Protein AF-D2J0D8-F1 (afdb_monomer_lite)

pLDDT: mean 91.14, std 6.58, range [61.91, 97.94]

Radius of gyration: 12.29 Å; chains: 1; bounding box: 27×20×30 Å

Secondary structure (DSSP, 8-state):
--HHHHHHHHTT-----TTHHHHHHHHHHHHHHHHHHHH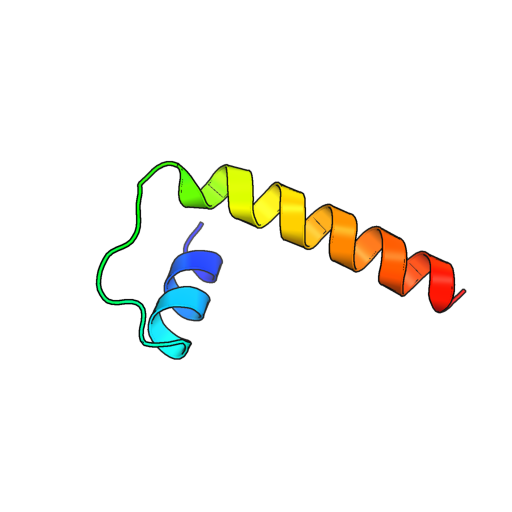-

Structure (mmCIF, N/CA/C/O backbone):
data_AF-D2J0D8-F1
#
_entry.id   AF-D2J0D8-F1
#
loop_
_atom_site.group_PDB
_atom_site.id
_atom_site.type_symbol
_atom_site.label_atom_id
_atom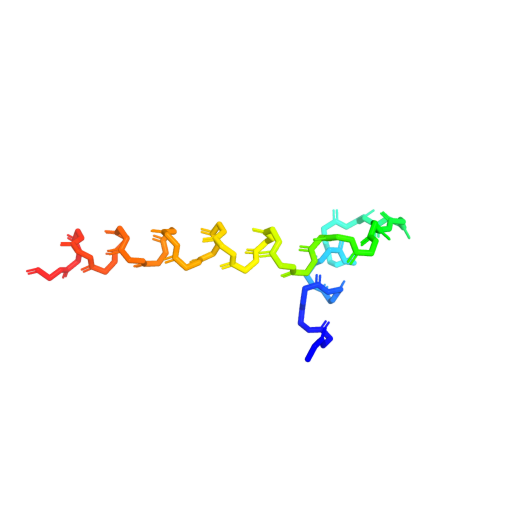_site.label_alt_id
_atom_site.label_comp_id
_atom_site.label_asym_id
_atom_site.label_entity_id
_atom_site.label_seq_id
_atom_site.pdbx_PDB_ins_code
_atom_site.Cartn_x
_atom_site.Cartn_y
_atom_site.Cartn_z
_atom_site.occupancy
_atom_site.B_iso_or_equiv
_atom_site.auth_seq_id
_atom_site.auth_comp_id
_atom_site.auth_asym_id
_atom_site.auth_atom_id
_atom_site.pdbx_PDB_model_num
ATOM 1 N N . LYS A 1 1 ? 4.008 12.816 4.025 1.00 61.91 1 LYS A N 1
ATOM 2 C CA . LYS A 1 1 ? 3.033 11.936 4.725 1.00 61.91 1 LYS A CA 1
ATOM 3 C C . LYS A 1 1 ? 1.536 12.040 4.317 1.00 61.91 1 LYS A C 1
ATOM 5 O O . LYS A 1 1 ? 0.795 11.158 4.730 1.00 61.91 1 LYS A O 1
ATOM 10 N N . PRO A 1 2 ? 1.027 13.001 3.507 1.00 76.56 2 PRO A N 1
ATOM 11 C CA . PRO A 1 2 ? -0.419 13.066 3.201 1.00 76.56 2 PRO A CA 1
ATOM 12 C C . PRO A 1 2 ? -0.905 12.174 2.036 1.00 76.56 2 PRO A C 1
ATOM 14 O O . PRO A 1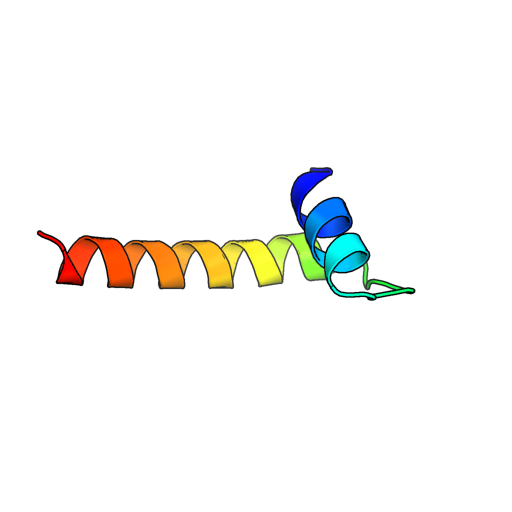 2 ? -2.107 11.970 1.894 1.00 76.56 2 PRO A O 1
ATOM 17 N N . ALA A 1 3 ? -0.008 11.633 1.201 1.00 85.88 3 ALA A N 1
ATOM 18 C CA . ALA A 1 3 ? -0.378 10.941 -0.041 1.00 85.88 3 ALA A CA 1
ATOM 19 C C . ALA A 1 3 ? -1.275 9.705 0.169 1.00 85.88 3 ALA A C 1
ATOM 21 O O . ALA A 1 3 ? -2.294 9.584 -0.505 1.00 85.88 3 ALA A O 1
ATOM 22 N N . ILE A 1 4 ? -0.959 8.851 1.152 1.00 90.25 4 ILE A N 1
ATOM 23 C CA . ILE A 1 4 ? -1.762 7.659 1.483 1.00 90.25 4 ILE A CA 1
ATOM 24 C C . ILE A 1 4 ? -3.174 8.050 1.928 1.00 90.25 4 ILE A C 1
ATOM 26 O O . ILE A 1 4 ? -4.149 7.453 1.487 1.00 90.25 4 ILE A O 1
ATOM 30 N N . ARG A 1 5 ? -3.315 9.112 2.737 1.00 89.25 5 ARG A N 1
ATOM 31 C CA . ARG A 1 5 ? -4.644 9.609 3.129 1.00 89.25 5 ARG A CA 1
ATOM 32 C C . ARG A 1 5 ? -5.424 10.090 1.914 1.00 89.25 5 ARG A C 1
ATOM 34 O O . ARG A 1 5 ? -6.589 9.744 1.795 1.00 89.25 5 ARG A O 1
ATOM 41 N N . ARG A 1 6 ? -4.802 10.835 0.994 1.00 91.38 6 ARG A N 1
ATOM 42 C CA . ARG A 1 6 ? -5.480 11.274 -0.238 1.00 91.38 6 ARG A CA 1
ATOM 43 C C . ARG A 1 6 ? -5.927 10.097 -1.105 1.00 91.38 6 ARG A C 1
ATOM 45 O O . ARG A 1 6 ? -7.028 10.135 -1.638 1.00 91.38 6 ARG A O 1
ATOM 52 N N . LEU A 1 7 ? -5.101 9.059 -1.233 1.00 90.62 7 LEU A N 1
ATOM 53 C CA . LEU A 1 7 ? -5.464 7.827 -1.941 1.00 90.62 7 LEU A CA 1
ATOM 54 C C . LEU A 1 7 ? -6.653 7.131 -1.276 1.00 90.62 7 LEU A C 1
ATOM 56 O O . LEU A 1 7 ? -7.661 6.897 -1.934 1.00 90.62 7 LEU A O 1
ATOM 60 N N . ALA A 1 8 ? -6.575 6.903 0.034 1.00 90.81 8 ALA A N 1
ATOM 61 C CA . ALA A 1 8 ? -7.644 6.281 0.804 1.00 90.81 8 ALA A CA 1
ATOM 62 C C . ALA A 1 8 ? -8.961 7.070 0.694 1.00 90.81 8 ALA A C 1
ATOM 64 O O . ALA A 1 8 ? -10.015 6.486 0.465 1.00 90.81 8 ALA A O 1
ATOM 65 N N . ARG A 1 9 ? -8.912 8.408 0.771 1.00 94.06 9 ARG A N 1
ATOM 66 C CA . ARG A 1 9 ? -10.106 9.249 0.593 1.00 94.06 9 ARG A CA 1
ATOM 67 C C . ARG A 1 9 ? -10.694 9.153 -0.811 1.00 94.06 9 ARG A C 1
ATOM 69 O O . ARG A 1 9 ? -11.910 9.052 -0.920 1.00 94.06 9 ARG A O 1
ATOM 76 N N . ARG A 1 10 ? -9.866 9.123 -1.861 1.00 95.19 10 ARG A N 1
ATOM 77 C CA . ARG A 1 10 ? -10.348 8.885 -3.235 1.00 95.19 10 ARG A CA 1
ATOM 78 C C . ARG A 1 10 ? -11.008 7.513 -3.391 1.00 95.19 10 ARG A C 1
ATOM 80 O O . ARG A 1 10 ? -11.984 7.409 -4.115 1.00 95.19 10 ARG A O 1
ATOM 87 N N . GLY A 1 11 ? -10.525 6.499 -2.677 1.00 93.88 11 GLY A N 1
ATOM 88 C CA . GLY A 1 11 ? -11.128 5.163 -2.638 1.00 93.88 11 GLY A CA 1
ATOM 89 C C . GLY A 1 11 ? -12.349 5.019 -1.717 1.00 93.88 11 GLY A C 1
ATOM 90 O O . GLY A 1 11 ? -12.756 3.896 -1.449 1.00 93.88 11 GLY A O 1
ATOM 91 N N . GLY A 1 12 ? -12.908 6.109 -1.172 1.00 95.75 12 GLY A N 1
ATOM 92 C CA . GLY A 1 12 ? -14.090 6.057 -0.295 1.00 95.75 12 GLY A CA 1
ATOM 93 C C . GLY A 1 12 ? -13.810 5.654 1.160 1.00 95.75 12 GLY A C 1
ATOM 94 O O . GLY A 1 12 ? -14.736 5.458 1.948 1.00 95.75 12 GLY A O 1
ATOM 95 N N . VAL A 1 13 ? -12.542 5.565 1.570 1.00 93.50 13 VAL A N 1
ATOM 96 C CA . VAL A 1 13 ? -12.172 5.154 2.931 1.00 93.50 13 VAL A CA 1
ATOM 97 C C . VAL A 1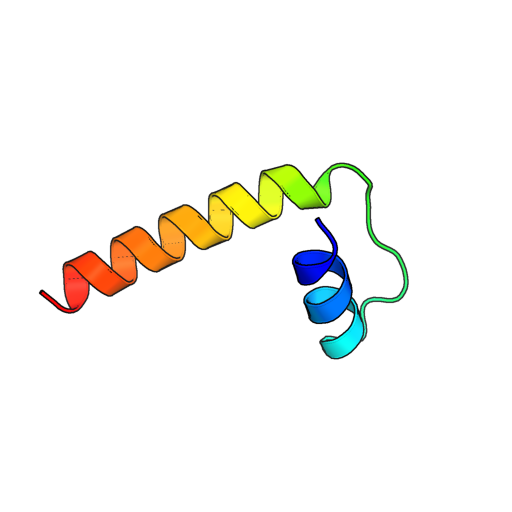 13 ? -12.420 6.294 3.924 1.00 93.50 13 VAL A C 1
ATOM 99 O O . VAL A 1 13 ? -11.730 7.317 3.926 1.00 93.50 13 VAL A O 1
ATOM 102 N N . LYS A 1 14 ? -13.392 6.106 4.823 1.00 91.69 14 LYS A N 1
ATOM 103 C CA . LYS A 1 14 ? -13.821 7.126 5.798 1.00 91.69 14 LYS A CA 1
ATOM 104 C C . LYS A 1 14 ? -12.912 7.227 7.032 1.00 91.69 14 LYS A C 1
ATOM 106 O O . LYS A 1 14 ? -12.606 8.336 7.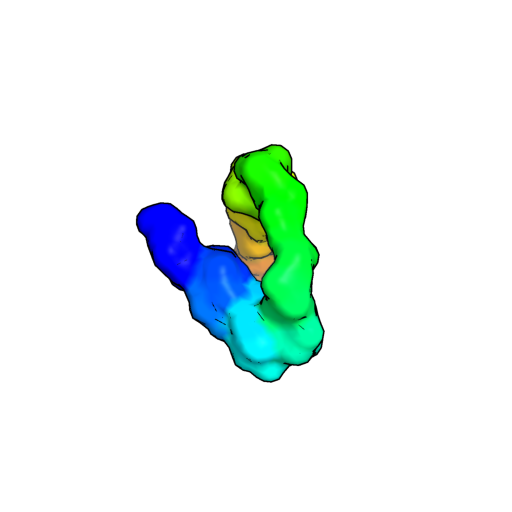478 1.00 91.69 14 LYS A O 1
ATOM 111 N N . ARG A 1 15 ? -12.454 6.095 7.582 1.00 91.12 15 ARG A N 1
ATOM 112 C CA . ARG A 1 15 ? -11.552 6.012 8.751 1.00 91.12 15 ARG A CA 1
ATOM 113 C C . ARG A 1 15 ? -10.333 5.163 8.416 1.00 91.12 15 ARG A C 1
ATOM 115 O O . ARG A 1 15 ? -10.442 4.203 7.669 1.00 91.12 15 ARG A O 1
ATOM 122 N N . ILE A 1 16 ? -9.178 5.550 8.949 1.00 87.25 16 ILE A N 1
ATOM 123 C CA . ILE A 1 16 ? -7.889 4.942 8.614 1.00 87.25 16 ILE A CA 1
ATOM 124 C C . ILE A 1 16 ? -7.090 4.761 9.907 1.00 87.25 16 ILE A C 1
ATOM 126 O O . ILE A 1 16 ? -6.991 5.713 10.685 1.00 87.25 16 ILE A O 1
ATOM 130 N N . SER A 1 17 ? -6.527 3.568 10.119 1.00 88.12 17 SER A N 1
ATOM 131 C CA . SER A 1 17 ? -5.641 3.273 11.255 1.00 88.12 17 SER A CA 1
ATOM 132 C C . SER A 1 17 ? -4.340 4.088 11.189 1.00 88.12 17 SER A C 1
ATOM 134 O O . SER A 1 17 ? -3.893 4.488 10.111 1.00 88.12 17 SER A O 1
ATOM 136 N N . GLY A 1 18 ? -3.712 4.336 12.343 1.00 84.81 18 G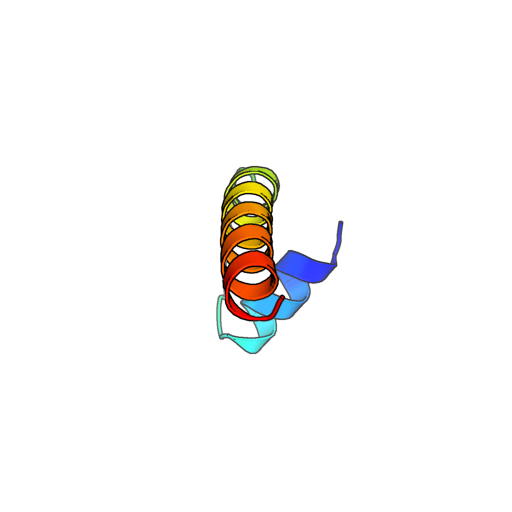LY A N 1
ATOM 137 C CA . GLY A 1 18 ? -2.409 5.005 12.434 1.00 84.81 18 GLY A CA 1
ATOM 138 C C . GLY A 1 18 ? -1.257 4.182 11.845 1.00 84.81 18 GLY A C 1
ATOM 139 O O . GLY A 1 18 ? -0.315 4.760 11.306 1.00 84.81 18 GLY A O 1
ATOM 140 N N . LEU A 1 19 ? -1.378 2.850 11.871 1.00 85.25 19 LEU A N 1
ATOM 141 C CA . LEU A 1 19 ? -0.364 1.913 11.367 1.00 85.25 19 LEU A CA 1
ATOM 142 C C . LEU A 1 19 ? -0.326 1.816 9.835 1.00 85.25 19 LEU A C 1
ATOM 144 O O . LEU A 1 19 ? 0.668 1.365 9.272 1.00 85.25 19 LEU A O 1
ATOM 148 N N . ILE A 1 20 ? -1.359 2.318 9.147 1.00 87.31 20 ILE A N 1
ATOM 149 C CA . ILE A 1 20 ? -1.503 2.170 7.693 1.00 87.31 20 ILE A CA 1
ATOM 150 C C . ILE A 1 20 ? -0.318 2.754 6.917 1.00 87.31 20 ILE A C 1
ATOM 152 O O . ILE A 1 20 ? -0.060 2.346 5.788 1.00 87.31 20 ILE A O 1
ATOM 156 N N . TYR A 1 21 ? 0.365 3.764 7.466 1.00 85.31 21 TYR A N 1
ATOM 157 C CA . TYR A 1 21 ? 1.368 4.503 6.705 1.00 85.31 21 TYR A CA 1
ATOM 158 C C . TYR A 1 21 ? 2.608 3.661 6.394 1.00 85.31 21 TYR A C 1
ATOM 160 O O . TYR A 1 21 ? 3.091 3.711 5.263 1.00 85.31 21 TYR A O 1
ATOM 168 N N . GLU A 1 22 ? 3.098 2.898 7.372 1.00 86.94 22 GLU A N 1
ATOM 169 C CA . GLU A 1 22 ? 4.271 2.038 7.188 1.00 86.94 22 GLU A CA 1
ATOM 170 C C . GLU A 1 22 ? 3.899 0.770 6.409 1.00 86.94 22 GLU A C 1
ATOM 172 O O . GLU A 1 22 ? 4.570 0.432 5.435 1.00 86.94 22 GLU A O 1
ATOM 177 N N . GLU A 1 23 ? 2.761 0.148 6.731 1.00 88.69 23 GLU A N 1
ATOM 178 C CA . GLU A 1 23 ? 2.267 -1.050 6.038 1.00 88.69 23 GLU A CA 1
ATOM 179 C C . GLU A 1 23 ? 2.019 -0.793 4.541 1.00 88.69 23 GLU A C 1
ATOM 181 O O . GLU A 1 23 ? 2.553 -1.491 3.678 1.00 88.69 23 GLU A O 1
ATOM 186 N N . THR A 1 24 ? 1.301 0.286 4.202 1.00 91.44 24 THR A N 1
ATOM 187 C CA . THR A 1 24 ? 0.998 0.610 2.795 1.00 91.44 24 THR A CA 1
ATOM 188 C C . THR A 1 24 ? 2.258 1.009 2.020 1.00 91.44 24 THR A C 1
ATOM 190 O O . THR A 1 24 ? 2.348 0.767 0.817 1.00 91.44 24 THR A O 1
ATOM 193 N N . ARG A 1 25 ? 3.257 1.615 2.679 1.00 89.75 25 ARG A N 1
ATOM 194 C CA . ARG A 1 25 ? 4.548 1.911 2.037 1.00 89.75 25 ARG A CA 1
ATOM 195 C C . ARG A 1 25 ? 5.305 0.645 1.666 1.00 89.75 25 ARG A C 1
ATOM 197 O O . ARG A 1 25 ? 5.857 0.603 0.570 1.00 89.75 25 ARG A O 1
ATOM 204 N N . GLY A 1 26 ? 5.321 -0.349 2.554 1.00 93.50 26 GLY A N 1
ATOM 205 C CA . GLY A 1 26 ? 5.936 -1.647 2.282 1.00 93.50 26 GLY A CA 1
ATOM 206 C C . GLY A 1 26 ? 5.312 -2.309 1.056 1.00 93.50 26 GLY A C 1
ATOM 207 O O . GLY A 1 26 ? 6.022 -2.650 0.113 1.00 93.50 26 GLY A O 1
ATOM 208 N N . VAL A 1 27 ? 3.978 -2.374 1.018 1.00 94.12 27 VAL A N 1
ATOM 209 C CA . VAL A 1 27 ? 3.230 -2.953 -0.110 1.00 94.12 27 VAL A CA 1
ATOM 210 C C . VAL A 1 27 ? 3.524 -2.225 -1.424 1.00 94.12 27 VAL A C 1
ATOM 212 O O . VAL A 1 27 ? 3.840 -2.867 -2.424 1.00 94.12 27 VAL A O 1
ATOM 215 N N . LEU A 1 28 ? 3.468 -0.887 -1.433 1.00 93.88 28 LEU A N 1
ATOM 216 C CA . LEU A 1 28 ? 3.728 -0.102 -2.647 1.00 93.88 28 LEU A CA 1
ATOM 217 C C . LEU A 1 28 ? 5.159 -0.272 -3.159 1.00 93.88 28 LEU A C 1
ATOM 219 O O . LEU A 1 28 ? 5.367 -0.299 -4.369 1.00 93.88 28 LEU A O 1
ATOM 223 N N . LYS A 1 29 ? 6.137 -0.388 -2.256 1.00 94.88 29 LYS A N 1
ATOM 224 C CA . LYS A 1 29 ? 7.532 -0.615 -2.634 1.00 94.88 29 LYS A CA 1
ATOM 225 C C . LYS A 1 29 ? 7.695 -1.966 -3.331 1.00 94.88 29 LYS A C 1
ATOM 227 O O . LYS A 1 29 ? 8.195 -1.992 -4.448 1.00 94.88 29 LYS A O 1
ATOM 232 N N . VAL A 1 30 ? 7.211 -3.045 -2.713 1.00 97.19 30 VAL A N 1
ATOM 233 C CA . VAL A 1 30 ? 7.300 -4.404 -3.280 1.00 97.19 30 VAL A CA 1
ATOM 234 C C . VAL A 1 30 ? 6.579 -4.488 -4.624 1.00 97.19 30 VAL A C 1
ATOM 236 O O . VAL A 1 30 ? 7.102 -5.059 -5.577 1.00 97.19 30 VAL A O 1
ATOM 239 N N . PHE A 1 31 ? 5.395 -3.880 -4.726 1.00 96.25 31 PHE A N 1
ATOM 240 C CA . PHE A 1 31 ? 4.650 -3.829 -5.980 1.00 96.25 31 PHE A CA 1
ATOM 241 C C . PHE A 1 31 ? 5.458 -3.161 -7.101 1.00 96.25 31 PHE A C 1
ATOM 243 O O . PHE A 1 31 ? 5.589 -3.731 -8.181 1.00 96.25 31 PHE A O 1
ATOM 250 N N . LEU A 1 32 ? 6.033 -1.982 -6.842 1.00 96.62 32 LEU A N 1
ATOM 251 C CA . LEU A 1 32 ? 6.819 -1.259 -7.844 1.00 96.62 32 LEU A CA 1
ATOM 252 C C . LEU A 1 32 ? 8.112 -1.988 -8.210 1.00 96.62 32 LEU A C 1
ATOM 254 O O . LEU A 1 32 ? 8.471 -2.008 -9.380 1.00 96.62 32 LEU A O 1
ATOM 258 N N . GLU A 1 33 ? 8.792 -2.605 -7.244 1.00 97.88 33 GLU A N 1
ATOM 259 C CA . GLU A 1 33 ? 9.986 -3.416 -7.510 1.00 97.88 33 GLU A CA 1
ATOM 260 C C . GLU A 1 33 ? 9.685 -4.569 -8.473 1.00 97.88 33 GLU A C 1
ATOM 262 O O . GLU A 1 33 ? 10.464 -4.812 -9.393 1.00 97.88 33 GLU A O 1
ATOM 267 N N . ASN A 1 34 ? 8.547 -5.245 -8.298 1.00 97.69 34 ASN A N 1
ATOM 268 C CA . ASN A 1 34 ? 8.138 -6.326 -9.191 1.00 97.69 34 ASN A CA 1
ATOM 269 C C . ASN A 1 34 ? 7.763 -5.803 -10.583 1.00 97.69 34 ASN A C 1
ATOM 271 O O . ASN A 1 34 ? 8.284 -6.305 -11.569 1.00 97.69 34 ASN A O 1
ATOM 275 N N . VAL A 1 35 ? 6.949 -4.744 -10.671 1.00 97.94 35 VAL A N 1
ATOM 276 C CA . VAL A 1 35 ? 6.558 -4.153 -11.965 1.00 97.94 35 VAL A CA 1
ATOM 277 C C . VAL A 1 35 ? 7.771 -3.662 -12.756 1.00 97.94 35 VAL A C 1
ATOM 279 O O . VAL A 1 35 ? 7.830 -3.852 -13.965 1.00 97.94 35 VAL A O 1
ATOM 282 N N . ILE A 1 36 ? 8.742 -3.028 -12.090 1.00 97.75 36 ILE A N 1
ATOM 283 C CA . ILE A 1 36 ? 9.961 -2.548 -12.751 1.00 97.75 36 ILE A CA 1
ATOM 284 C C . ILE A 1 36 ? 10.814 -3.725 -13.229 1.00 97.75 36 ILE A C 1
ATOM 286 O O . ILE A 1 36 ? 11.339 -3.657 -14.334 1.00 97.75 36 ILE A O 1
ATOM 290 N N . ARG A 1 37 ? 10.935 -4.798 -12.433 1.00 97.19 37 ARG A N 1
ATOM 291 C CA . ARG A 1 37 ? 11.653 -6.015 -12.843 1.00 97.19 37 ARG A CA 1
ATOM 292 C C . ARG A 1 37 ? 11.020 -6.667 -14.069 1.00 97.19 37 ARG A C 1
ATOM 294 O O . ARG A 1 37 ? 11.746 -7.172 -14.906 1.00 97.19 37 ARG A O 1
ATOM 301 N N . ASP A 1 38 ? 9.697 -6.660 -14.166 1.00 96.75 38 ASP A N 1
ATOM 302 C CA . ASP A 1 38 ? 8.998 -7.241 -15.315 1.00 96.75 38 ASP A CA 1
ATOM 303 C C . ASP A 1 38 ? 9.105 -6.355 -16.571 1.00 96.75 38 ASP A C 1
ATOM 305 O O . ASP A 1 38 ? 8.935 -6.836 -17.690 1.00 96.75 38 ASP A O 1
ATOM 309 N N . ALA A 1 39 ? 9.354 -5.054 -16.393 1.00 95.88 39 ALA A N 1
ATOM 310 C CA . ALA A 1 39 ? 9.401 -4.067 -17.469 1.00 95.88 39 ALA A CA 1
ATOM 311 C C . ALA A 1 39 ? 10.809 -3.815 -18.048 1.00 95.88 39 ALA A C 1
ATOM 313 O O . ALA A 1 39 ? 10.911 -3.100 -19.049 1.00 95.88 39 ALA A O 1
ATOM 314 N N . VAL A 1 40 ? 11.869 -4.349 -17.428 1.00 91.25 40 VAL A N 1
ATOM 315 C CA . VAL A 1 40 ? 13.285 -4.203 -17.830 1.00 91.25 40 VAL A CA 1
ATOM 316 C C . VAL A 1 40 ? 13.881 -5.574 -18.104 1.00 91.25 40 VAL A C 1
ATOM 318 O O . VAL A 1 40 ? 14.472 -5.733 -19.194 1.00 91.25 40 VAL A O 1
#

InterPro domains:
  IPR001951 Histone H4 [PR00623] (9-29)
  IPR001951 Histone H4 [PR00623] (31-40)
  IPR001951 Histone H4 [PTHR10484] (1-40)
  IPR009072 Histone-fold [G3DSA:1.10.20.10] (1-40)
  IPR009072 Histone-fold [SSF47113] (1-40)

Organism: NCBI:txid702930

Foldseek 3Di:
DCPVVVVCVVVVNPDDDPPCPVVVVVVVVVVVVVVVVVVD

Sequence (40 aa):
KPAIRRLARRGGVKRISGLIYEETRGVLKVFLENVIRDAV